P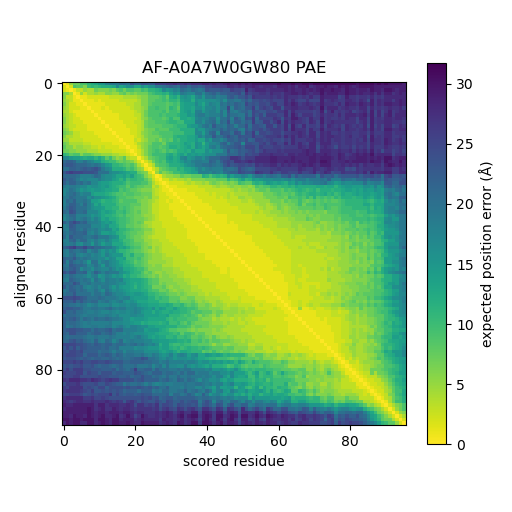rotein AF-A0A7W0GW80-F1 (afdb_monomer)

Sequence (96 aa):
MSPGRWAMLAALALALYFAIQGGEYATSDLLELQREEALERAEVARLERVVDSLELTAQAIERDPRTQERVAREAFGMIRKGEFLFRLVPGDSAGR

Mean predicted aligned error: 13.16 Å

Secondary structure (DSSP, 8-state):
--HHHHHHHHHHHHHHHHHHHSSTTSSHHHHHHHHHHHHHHHHHHHHHHHHHHHHHHHHHHHH-HHHHHHHHHHHHT---TT-----PPPP--S--

pLDDT: mean 85.56, std 12.46, range [45.59, 98.31]

Solvent-accessible surface area (backbone atoms only — not comparable to full-atom values): 5876 Å² total; per-residue (Å²): 133,65,70,66,60,54,51,51,50,51,53,50,53,50,53,51,49,45,54,69,68,62,46,84,69,78,54,70,57,52,54,49,52,51,49,53,50,52,51,52,53,52,49,50,59,50,50,52,54,50,51,55,54,49,51,55,50,51,50,38,49,77,70,35,69,69,50,35,51,51,54,49,26,63,76,70,69,60,74,61,94,92,62,84,88,87,79,91,69,85,76,85,78,90,75,130

Foldseek 3Di:
DDVVVVVVVVVVVVVVVCVVVVVVCDPPVVVVVVVVVVVVVVVVVVVVVVVVVVVVLVCCCVPPVVSVVVVVCVVVVPDDPPDDDDDDDPDPPVPD

Radius of gyration: 33.56 Å; Cα contacts (8 Å, |Δi|>4): 15; chains: 1; bounding box: 66×38×86 Å

Nearest PDB structures (foldseek):
  7rro-assembly1_F0  TM=4.662E-01  e=8.471E+00  Bos taurus

Structure (mmCIF, N/CA/C/O backbone):
data_AF-A0A7W0GW80-F1
#
_entry.id   AF-A0A7W0GW80-F1
#
loop_
_atom_site.group_PDB
_atom_site.id
_atom_site.type_symbol
_atom_site.label_atom_id
_atom_site.label_alt_id
_atom_site.label_comp_id
_atom_site.label_asym_id
_atom_site.label_entity_id
_atom_site.label_seq_id
_atom_site.pdbx_PDB_ins_code
_atom_site.Cartn_x
_atom_site.Cartn_y
_atom_site.Cartn_z
_atom_site.occupancy
_atom_site.B_iso_or_equiv
_atom_site.auth_seq_id
_atom_site.auth_comp_id
_atom_site.auth_asym_id
_atom_site.auth_atom_id
_atom_site.pdbx_PDB_model_num
ATOM 1 N N . MET A 1 1 ? 26.986 -4.352 -61.793 1.00 57.41 1 MET A N 1
ATOM 2 C CA . MET A 1 1 ? 27.339 -4.114 -60.372 1.00 57.41 1 MET A CA 1
ATOM 3 C C . MET A 1 1 ? 28.044 -5.359 -59.864 1.00 57.41 1 MET A C 1
ATOM 5 O O . MET A 1 1 ? 27.503 -6.437 -60.059 1.00 57.41 1 MET A O 1
ATOM 9 N N . SER A 1 2 ? 29.267 -5.249 -59.340 1.00 76.31 2 SER A N 1
ATOM 10 C CA . SER A 1 2 ? 30.067 -6.433 -59.002 1.00 76.31 2 SER A CA 1
ATOM 11 C C . SER A 1 2 ? 29.470 -7.189 -57.802 1.00 76.31 2 SER A C 1
ATOM 13 O O . SER A 1 2 ? 29.019 -6.548 -56.848 1.00 76.31 2 SER A O 1
ATOM 15 N N . PRO A 1 3 ? 29.475 -8.535 -57.818 1.00 80.94 3 PRO A N 1
ATOM 16 C CA . PRO A 1 3 ? 28.893 -9.364 -56.756 1.00 80.94 3 PRO A CA 1
ATOM 17 C C . PRO A 1 3 ? 29.502 -9.081 -55.372 1.00 80.94 3 PRO A C 1
ATOM 19 O O . PRO A 1 3 ? 28.814 -9.187 -54.361 1.00 80.94 3 PRO A O 1
ATOM 22 N N . GLY A 1 4 ? 30.751 -8.603 -55.318 1.00 84.25 4 GLY A N 1
ATOM 23 C CA . GLY A 1 4 ? 31.409 -8.197 -54.073 1.00 84.25 4 GLY A CA 1
ATOM 24 C C . GLY A 1 4 ? 30.755 -7.006 -53.361 1.00 84.25 4 GLY A C 1
ATOM 25 O O . GLY A 1 4 ? 30.773 -6.952 -52.136 1.00 84.25 4 GLY A O 1
ATOM 26 N N . ARG A 1 5 ? 30.115 -6.075 -54.087 1.00 88.62 5 ARG A N 1
ATOM 27 C CA . ARG A 1 5 ? 29.410 -4.938 -53.457 1.00 88.62 5 ARG A CA 1
ATOM 28 C C . ARG A 1 5 ? 28.123 -5.386 -52.769 1.00 88.62 5 ARG A C 1
ATOM 30 O O . ARG A 1 5 ? 27.796 -4.877 -51.705 1.00 88.62 5 ARG A O 1
ATOM 37 N N . TRP A 1 6 ? 27.429 -6.360 -53.352 1.00 90.19 6 TRP A N 1
ATOM 38 C CA . TRP A 1 6 ? 26.242 -6.963 -52.746 1.00 90.19 6 TRP A CA 1
ATOM 39 C C . TRP A 1 6 ? 26.594 -7.807 -51.525 1.00 90.19 6 TRP A C 1
ATOM 41 O O . TRP A 1 6 ? 25.929 -7.682 -50.502 1.00 90.19 6 TRP A O 1
ATOM 51 N N . ALA A 1 7 ? 27.678 -8.583 -51.591 1.00 91.31 7 ALA A N 1
ATOM 52 C CA . ALA A 1 7 ? 28.179 -9.325 -50.437 1.00 91.31 7 ALA A CA 1
ATOM 53 C C . ALA A 1 7 ? 28.575 -8.391 -49.278 1.00 91.31 7 ALA A C 1
ATOM 55 O O . ALA A 1 7 ? 28.231 -8.653 -48.130 1.00 91.31 7 ALA A O 1
ATOM 56 N N . MET A 1 8 ? 29.228 -7.264 -49.579 1.00 93.00 8 MET A N 1
ATOM 57 C CA . MET A 1 8 ? 29.590 -6.258 -48.576 1.00 93.00 8 MET A CA 1
ATOM 58 C C . MET A 1 8 ? 28.360 -5.584 -47.952 1.00 93.00 8 MET A C 1
ATOM 60 O O . MET A 1 8 ? 28.310 -5.416 -46.737 1.00 93.00 8 MET A O 1
ATOM 64 N N . LEU A 1 9 ? 27.356 -5.226 -48.758 1.00 94.38 9 LEU A N 1
ATOM 65 C CA . LEU A 1 9 ? 26.107 -4.650 -48.251 1.00 94.38 9 LEU A CA 1
ATOM 66 C C . LEU A 1 9 ? 25.329 -5.646 -47.388 1.00 94.38 9 LEU A C 1
ATOM 68 O O . LEU A 1 9 ? 24.822 -5.265 -46.338 1.00 94.38 9 LEU A O 1
ATOM 72 N N . ALA A 1 10 ? 25.273 -6.916 -47.794 1.00 92.38 10 ALA A N 1
ATOM 73 C CA . ALA A 1 10 ? 24.635 -7.970 -47.014 1.00 92.38 10 ALA A CA 1
ATOM 74 C C . ALA A 1 10 ? 25.358 -8.198 -45.678 1.00 92.38 10 ALA A C 1
ATOM 76 O O . ALA A 1 10 ? 24.707 -8.272 -44.640 1.00 92.38 10 ALA A O 1
ATOM 77 N N . ALA A 1 11 ? 26.694 -8.232 -45.683 1.00 92.38 11 ALA A N 1
ATOM 78 C CA . ALA A 1 11 ? 27.490 -8.354 -44.464 1.00 92.38 11 ALA A CA 1
ATOM 79 C C . ALA A 1 11 ? 27.299 -7.152 -43.524 1.00 92.38 11 ALA A C 1
ATOM 81 O O . ALA A 1 11 ? 27.164 -7.333 -42.317 1.00 92.38 11 ALA A O 1
ATOM 82 N N . LEU A 1 12 ? 27.230 -5.933 -44.069 1.00 93.06 12 LEU A N 1
ATOM 83 C CA . LEU A 1 12 ? 26.988 -4.719 -43.288 1.00 93.06 12 LEU A CA 1
ATOM 84 C C . LEU A 1 12 ? 25.574 -4.693 -42.691 1.00 93.06 12 LEU A C 1
ATOM 86 O O . LEU A 1 12 ? 25.410 -4.357 -41.523 1.00 93.06 12 LEU A O 1
ATOM 90 N N . ALA A 1 13 ? 24.562 -5.079 -43.471 1.00 90.44 13 ALA A N 1
ATOM 91 C CA . ALA A 1 13 ? 23.185 -5.180 -42.996 1.00 90.44 13 ALA A CA 1
ATOM 92 C C . ALA A 1 13 ? 23.048 -6.235 -41.892 1.00 90.44 13 ALA A C 1
ATOM 94 O O . ALA A 1 13 ? 22.376 -5.992 -40.893 1.00 90.44 13 ALA A O 1
ATOM 95 N N . LEU A 1 14 ? 23.732 -7.373 -42.039 1.00 87.19 14 LEU A N 1
ATOM 96 C CA . LEU A 1 14 ? 23.763 -8.424 -41.029 1.00 87.19 14 LEU A CA 1
ATOM 97 C C . LEU A 1 14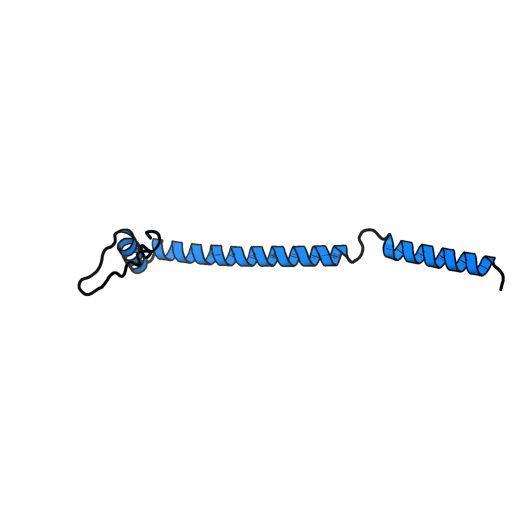 ? 24.459 -7.945 -39.749 1.00 87.19 14 LEU A C 1
ATOM 99 O O . LEU A 1 14 ? 23.925 -8.138 -38.665 1.00 87.19 14 LEU A O 1
ATOM 103 N N . ALA A 1 15 ? 25.600 -7.260 -39.859 1.00 84.75 15 ALA A N 1
ATOM 104 C CA . ALA A 1 15 ? 26.296 -6.684 -38.709 1.00 84.75 15 ALA A CA 1
ATOM 105 C C . ALA A 1 15 ? 25.445 -5.632 -37.980 1.00 84.75 15 ALA A C 1
ATOM 107 O O . ALA A 1 15 ? 25.425 -5.603 -36.753 1.00 84.75 15 ALA A O 1
ATOM 108 N N . LEU A 1 16 ? 24.701 -4.803 -38.717 1.00 84.31 16 LEU A N 1
ATOM 109 C CA . LEU A 1 16 ? 23.793 -3.816 -38.133 1.00 84.31 16 LEU A CA 1
ATOM 110 C C . LEU A 1 16 ? 22.592 -4.487 -37.453 1.00 84.31 16 LEU A C 1
ATOM 112 O O . LEU A 1 16 ? 22.219 -4.106 -36.348 1.00 84.31 16 LEU A O 1
ATOM 116 N N . TYR A 1 17 ? 22.035 -5.527 -38.076 1.00 81.44 17 TYR A N 1
ATOM 117 C CA . TYR A 1 17 ? 20.985 -6.353 -37.487 1.00 81.44 17 TYR A CA 1
ATOM 118 C C . TYR A 1 17 ? 21.461 -7.009 -36.186 1.00 81.44 17 TYR A C 1
ATOM 120 O O . TYR A 1 17 ? 20.792 -6.882 -35.168 1.00 81.44 17 TYR A O 1
ATOM 128 N N . PHE A 1 18 ? 22.653 -7.611 -36.172 1.00 74.94 18 PHE A N 1
ATOM 129 C CA . PHE A 1 18 ? 23.252 -8.177 -34.960 1.00 74.94 18 PHE A CA 1
ATOM 130 C C . PHE A 1 18 ? 23.667 -7.121 -33.928 1.00 74.94 18 PHE A C 1
ATOM 132 O O . PHE A 1 18 ? 23.672 -7.432 -32.750 1.00 74.94 18 PHE A O 1
ATOM 139 N N . ALA A 1 19 ? 23.978 -5.881 -34.303 1.00 74.38 19 ALA A N 1
ATOM 140 C CA . ALA A 1 19 ? 24.243 -4.816 -33.330 1.00 74.38 19 ALA A CA 1
ATOM 141 C C . ALA A 1 19 ? 22.953 -4.316 -32.656 1.00 74.38 19 ALA A C 1
ATOM 143 O O . ALA A 1 19 ? 22.960 -3.976 -31.476 1.00 74.38 19 ALA A O 1
ATOM 144 N N . ILE A 1 20 ? 21.842 -4.298 -33.397 1.00 69.94 20 ILE A N 1
ATOM 145 C CA . ILE A 1 20 ? 20.514 -3.949 -32.875 1.00 69.94 20 ILE A CA 1
ATOM 146 C C . ILE A 1 20 ? 19.941 -5.105 -32.040 1.00 69.94 20 ILE A C 1
ATOM 148 O O . ILE A 1 20 ? 19.328 -4.866 -31.006 1.00 69.94 20 ILE A O 1
ATOM 152 N N . GLN A 1 21 ? 20.146 -6.350 -32.483 1.00 66.44 21 GLN A N 1
ATOM 153 C CA . GLN A 1 21 ? 19.565 -7.553 -31.877 1.00 66.44 21 GLN A CA 1
ATOM 154 C C . GLN A 1 21 ? 20.461 -8.183 -30.795 1.00 66.44 21 GLN A C 1
ATOM 156 O O . GLN A 1 21 ? 19.952 -8.742 -29.835 1.00 66.44 21 GLN A O 1
ATOM 161 N N . GLY A 1 22 ? 21.783 -8.105 -30.959 1.00 56.34 22 GLY A N 1
ATOM 162 C CA . GLY A 1 22 ? 22.819 -8.657 -30.076 1.00 56.34 22 GLY A CA 1
ATOM 163 C C . GLY A 1 22 ? 23.456 -7.628 -29.136 1.00 56.34 22 GLY A C 1
ATOM 164 O O . GLY A 1 22 ? 24.414 -7.944 -28.438 1.00 56.34 22 GLY A O 1
ATOM 165 N N . GLY A 1 23 ? 22.926 -6.403 -29.079 1.00 55.56 23 GLY A N 1
ATOM 166 C CA . GLY A 1 23 ? 23.100 -5.521 -27.925 1.00 55.56 23 GLY A CA 1
ATOM 167 C C . GLY A 1 23 ? 22.246 -6.039 -26.768 1.00 55.56 23 GLY A C 1
ATOM 168 O O . GLY A 1 23 ? 21.212 -5.451 -26.470 1.00 55.56 23 GLY A O 1
ATOM 169 N N . GLU A 1 24 ? 22.668 -7.160 -26.180 1.00 54.72 24 GLU A N 1
ATOM 170 C CA . GLU A 1 24 ? 21.946 -8.094 -25.294 1.00 54.72 24 GLU A CA 1
ATOM 171 C C . GLU A 1 24 ? 21.134 -7.522 -24.105 1.00 54.72 24 GLU A C 1
ATOM 173 O O . GLU A 1 24 ? 20.519 -8.317 -23.415 1.00 54.72 24 GLU A O 1
ATOM 178 N N . TYR A 1 25 ? 21.067 -6.204 -23.856 1.00 56.06 25 TYR A N 1
ATOM 179 C CA . TYR A 1 25 ? 20.343 -5.612 -22.706 1.00 56.06 25 TYR A CA 1
ATOM 180 C C . TYR A 1 25 ? 19.795 -4.176 -22.917 1.00 56.06 25 TYR A C 1
ATOM 182 O O . TYR A 1 25 ? 19.512 -3.467 -21.952 1.00 56.06 25 TYR A O 1
ATOM 190 N N . ALA A 1 26 ? 19.704 -3.648 -24.144 1.00 61.44 26 ALA A N 1
ATOM 191 C CA . ALA A 1 26 ? 19.742 -2.182 -24.292 1.00 61.44 26 ALA A CA 1
ATOM 192 C C . ALA A 1 26 ? 18.402 -1.414 -24.196 1.00 61.44 26 ALA A C 1
ATOM 194 O O . ALA A 1 26 ? 18.437 -0.222 -23.893 1.00 61.44 26 ALA A O 1
ATOM 195 N N . THR A 1 27 ? 17.229 -2.014 -24.466 1.00 62.38 27 THR A N 1
ATOM 196 C CA . THR A 1 27 ? 15.958 -1.236 -24.489 1.00 62.38 27 THR A CA 1
ATOM 197 C C . THR A 1 27 ? 14.684 -1.987 -24.101 1.00 62.38 27 THR A C 1
ATOM 199 O O . THR A 1 27 ? 13.900 -1.438 -23.329 1.00 62.38 27 THR A O 1
ATOM 202 N N . SER A 1 28 ? 14.444 -3.203 -24.605 1.00 68.69 28 SER A N 1
ATOM 203 C CA . SER A 1 28 ? 13.253 -3.991 -24.236 1.00 68.69 28 SER A CA 1
ATOM 204 C C . SER A 1 28 ? 13.249 -4.331 -22.752 1.00 68.69 28 SER A C 1
ATOM 206 O O . SER A 1 28 ? 12.257 -4.093 -22.071 1.00 68.69 28 SER A O 1
ATOM 208 N N . ASP A 1 29 ? 14.394 -4.778 -22.253 1.00 76.38 29 ASP A N 1
ATOM 209 C CA . ASP A 1 29 ? 14.565 -5.214 -20.871 1.00 76.38 29 ASP A CA 1
ATOM 210 C C . ASP A 1 29 ? 14.465 -4.030 -19.916 1.00 76.38 29 ASP A C 1
ATOM 212 O O . ASP A 1 29 ? 13.910 -4.149 -18.835 1.00 76.38 29 ASP A O 1
ATOM 216 N N . LEU A 1 30 ? 14.917 -2.843 -20.332 1.00 80.62 30 LEU A N 1
ATOM 217 C CA . LEU A 1 30 ? 14.721 -1.626 -19.549 1.00 80.62 30 LEU A CA 1
ATOM 218 C C . LEU A 1 30 ? 13.233 -1.275 -19.422 1.00 80.62 30 LEU A C 1
ATOM 220 O O . LEU A 1 30 ? 12.798 -0.858 -18.354 1.00 80.62 30 LEU A O 1
ATOM 224 N N . LEU A 1 31 ? 12.449 -1.440 -20.493 1.00 83.69 31 LEU A N 1
ATOM 225 C CA . LEU A 1 31 ? 11.003 -1.216 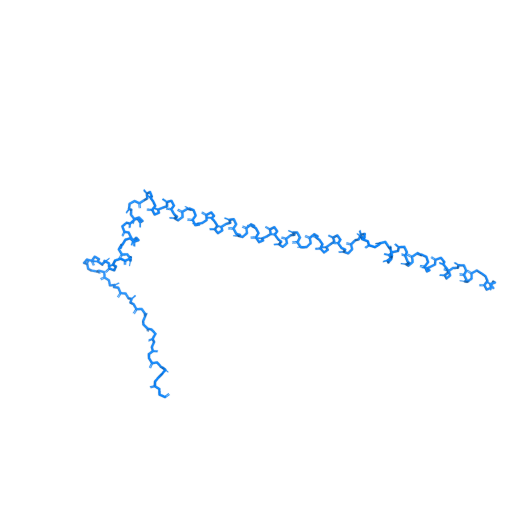-20.443 1.00 83.69 31 LEU A CA 1
ATOM 226 C C . LEU A 1 31 ? 10.292 -2.274 -19.596 1.00 83.69 31 LEU A C 1
ATOM 228 O O . LEU A 1 31 ? 9.327 -1.945 -18.909 1.00 83.69 31 LEU A O 1
ATOM 232 N N . GLU A 1 32 ? 10.744 -3.524 -19.648 1.00 86.56 32 GLU A N 1
ATOM 233 C CA . GLU A 1 32 ? 10.232 -4.607 -18.808 1.00 86.56 32 GLU A CA 1
ATOM 234 C C . GLU A 1 32 ? 10.549 -4.351 -17.333 1.00 86.56 32 GLU A C 1
ATOM 236 O O . GLU A 1 32 ? 9.625 -4.260 -16.529 1.00 86.56 32 GLU A O 1
ATOM 241 N N . LEU A 1 33 ? 11.807 -4.056 -17.005 1.00 87.62 33 LEU A N 1
ATOM 242 C CA . LEU A 1 33 ? 12.243 -3.684 -15.658 1.00 87.62 33 LEU A CA 1
ATOM 243 C C . LEU A 1 33 ? 11.505 -2.450 -15.129 1.00 87.62 33 LEU A C 1
ATOM 245 O O . LEU A 1 33 ? 11.090 -2.433 -13.976 1.00 87.62 33 LEU A O 1
ATOM 249 N N . GLN A 1 34 ? 11.281 -1.426 -15.960 1.00 90.44 34 GLN A N 1
ATOM 250 C CA . GLN A 1 34 ? 10.492 -0.252 -15.564 1.00 90.44 34 GLN A CA 1
ATOM 251 C C . GLN A 1 34 ? 9.029 -0.602 -15.279 1.00 90.44 34 GLN A C 1
ATOM 253 O O . GLN A 1 34 ? 8.416 -0.015 -14.386 1.00 90.44 34 GLN A O 1
ATOM 258 N N . ARG A 1 35 ? 8.442 -1.534 -16.040 1.00 92.81 35 ARG A N 1
ATOM 259 C CA . ARG A 1 35 ? 7.071 -2.002 -15.800 1.00 92.81 35 ARG A CA 1
ATOM 260 C C . ARG A 1 35 ? 6.988 -2.813 -14.516 1.00 92.81 35 ARG A C 1
ATOM 262 O O . ARG A 1 35 ? 6.081 -2.564 -13.728 1.00 92.81 35 ARG A O 1
ATOM 269 N N . GLU A 1 36 ? 7.916 -3.736 -14.303 1.00 94.38 36 GLU A N 1
ATOM 270 C CA . GLU A 1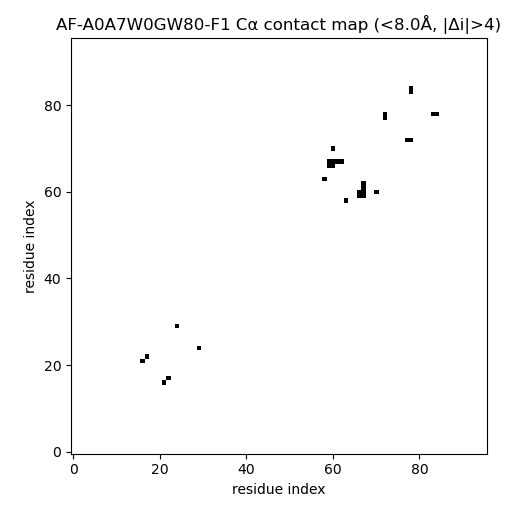 36 ? 8.000 -4.529 -13.075 1.00 94.38 36 GLU A CA 1
ATOM 271 C C . GLU A 1 36 ? 8.202 -3.631 -11.855 1.00 94.38 36 GLU A C 1
ATOM 273 O O . GLU A 1 36 ? 7.450 -3.726 -10.887 1.00 94.38 36 GLU A O 1
ATOM 278 N N . GLU A 1 37 ? 9.128 -2.674 -11.938 1.00 96.56 37 GLU A N 1
ATOM 279 C CA . GLU A 1 37 ? 9.352 -1.684 -10.888 1.00 96.56 37 GLU A CA 1
ATOM 280 C C . GLU A 1 37 ? 8.086 -0.862 -10.603 1.00 96.56 37 GLU A C 1
ATOM 282 O O . GLU A 1 37 ? 7.739 -0.634 -9.443 1.00 96.56 37 GLU A O 1
ATOM 287 N N . ALA A 1 38 ? 7.371 -0.418 -11.640 1.00 96.94 38 ALA A N 1
ATOM 288 C CA . ALA A 1 38 ? 6.137 0.342 -11.469 1.00 96.94 38 ALA A CA 1
ATOM 289 C C . ALA A 1 38 ? 5.023 -0.488 -10.808 1.00 96.94 38 ALA A C 1
ATOM 291 O O . ALA A 1 38 ? 4.290 0.042 -9.970 1.00 96.94 38 ALA A O 1
ATOM 292 N N . LEU A 1 39 ? 4.900 -1.770 -11.164 1.00 97.25 39 LEU A N 1
ATOM 293 C CA . LEU A 1 39 ? 3.933 -2.690 -10.562 1.00 97.25 39 LEU A CA 1
ATOM 294 C C . LEU A 1 39 ? 4.256 -2.955 -9.091 1.00 97.25 39 LEU A C 1
ATOM 296 O O . LEU A 1 39 ? 3.373 -2.819 -8.245 1.00 97.25 39 LEU A O 1
ATOM 300 N N . GLU A 1 40 ? 5.516 -3.251 -8.779 1.00 96.81 40 GLU A N 1
ATOM 301 C CA . GLU A 1 40 ? 5.953 -3.507 -7.406 1.00 96.81 40 GLU A CA 1
ATOM 302 C C . GLU A 1 40 ? 5.760 -2.263 -6.528 1.00 96.81 40 GLU A C 1
ATOM 304 O O . GLU A 1 40 ? 5.183 -2.335 -5.445 1.00 96.81 40 GLU A O 1
ATOM 309 N N . ARG A 1 41 ? 6.133 -1.077 -7.029 1.00 97.38 41 ARG A N 1
ATOM 310 C CA . ARG A 1 41 ? 5.888 0.194 -6.325 1.00 97.38 41 ARG A CA 1
ATOM 311 C C . ARG A 1 41 ? 4.400 0.446 -6.082 1.00 97.38 41 ARG A C 1
ATOM 313 O O . ARG A 1 41 ? 4.035 0.957 -5.023 1.00 97.38 41 ARG A O 1
ATOM 320 N N . ALA A 1 42 ? 3.539 0.116 -7.044 1.00 97.88 42 ALA A N 1
ATOM 321 C CA . ALA A 1 42 ? 2.096 0.259 -6.878 1.00 97.88 42 ALA A C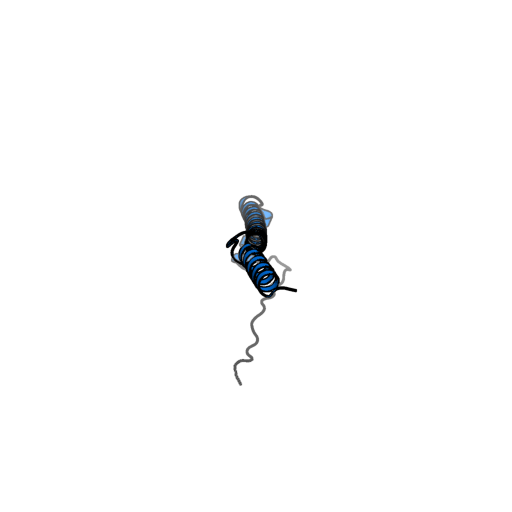A 1
ATOM 322 C C . ALA A 1 42 ? 1.549 -0.693 -5.804 1.00 97.88 42 ALA A C 1
ATOM 324 O O . ALA A 1 42 ? 0.657 -0.306 -5.042 1.00 97.88 42 ALA A O 1
ATOM 325 N N . GLU A 1 43 ? 2.096 -1.905 -5.716 1.00 97.62 43 GLU A N 1
ATOM 326 C CA . GLU A 1 43 ? 1.722 -2.881 -4.697 1.00 97.62 43 GLU A CA 1
ATOM 327 C C . GLU A 1 43 ? 2.199 -2.463 -3.303 1.00 97.62 43 GLU A C 1
ATOM 329 O O . GLU A 1 43 ? 1.405 -2.473 -2.359 1.00 97.62 43 GLU A O 1
ATOM 334 N N . VAL A 1 44 ? 3.435 -1.974 -3.177 1.00 98.19 44 VAL A N 1
ATOM 335 C CA . VAL A 1 44 ? 3.944 -1.382 -1.929 1.00 98.19 44 VAL A CA 1
ATOM 336 C C . VAL A 1 44 ? 3.040 -0.236 -1.471 1.00 98.19 44 VAL A C 1
ATOM 338 O O . VAL A 1 44 ? 2.524 -0.274 -0.357 1.00 98.19 44 VAL A O 1
ATOM 341 N N . ALA A 1 45 ? 2.724 0.717 -2.353 1.00 98.12 45 ALA A N 1
ATOM 342 C CA . ALA A 1 45 ? 1.840 1.839 -2.023 1.00 98.12 45 ALA A CA 1
ATOM 343 C C . ALA A 1 45 ? 0.398 1.403 -1.686 1.00 98.12 45 ALA A C 1
ATOM 345 O O . ALA A 1 45 ? -0.356 2.120 -1.017 1.00 98.12 45 ALA A O 1
ATOM 346 N N . ARG A 1 46 ? -0.053 0.244 -2.180 1.00 98.06 46 ARG A N 1
ATOM 347 C CA . ARG A 1 46 ? -1.334 -0.355 -1.777 1.00 98.06 46 ARG A CA 1
ATOM 348 C C . ARG A 1 46 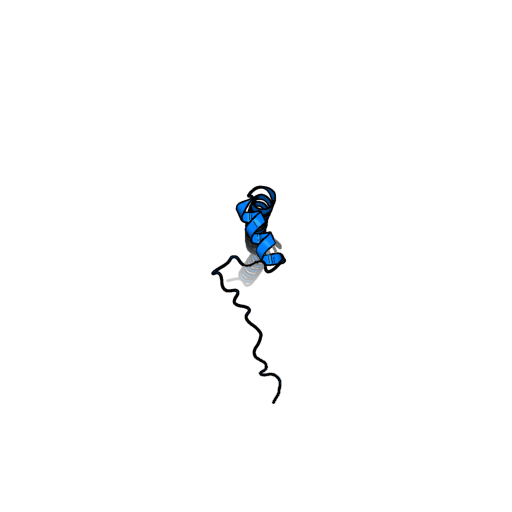? -1.244 -0.916 -0.364 1.00 98.06 46 ARG A C 1
ATOM 350 O O . ARG A 1 46 ? -2.153 -0.667 0.426 1.00 98.06 46 ARG A O 1
ATOM 357 N N . LEU A 1 47 ? -0.182 -1.655 -0.058 1.00 97.75 47 LEU A N 1
ATOM 358 C CA . LEU A 1 47 ? 0.029 -2.262 1.253 1.00 97.75 47 LEU A CA 1
ATOM 359 C C . LEU A 1 47 ? 0.250 -1.208 2.338 1.00 97.75 47 LEU A C 1
ATOM 361 O O . LEU A 1 47 ? -0.375 -1.314 3.388 1.00 97.75 47 LEU A O 1
ATOM 365 N N . GLU A 1 48 ? 1.029 -0.160 2.068 1.00 98.25 48 GLU A N 1
ATOM 366 C CA . GLU A 1 48 ? 1.222 0.971 2.987 1.00 98.25 48 GLU A CA 1
ATOM 367 C C . GLU A 1 48 ? -0.118 1.597 3.387 1.00 98.25 48 GLU A C 1
ATOM 369 O O . GLU A 1 48 ? -0.420 1.706 4.569 1.00 98.25 48 GLU A O 1
ATOM 374 N N . ARG A 1 49 ? -1.005 1.870 2.420 1.00 98.12 49 ARG A N 1
ATOM 375 C CA . ARG A 1 49 ? -2.353 2.388 2.719 1.00 98.12 49 ARG A CA 1
ATOM 376 C C . ARG A 1 49 ? -3.186 1.442 3.582 1.00 98.12 49 ARG A C 1
ATOM 378 O O . ARG A 1 49 ? -3.996 1.900 4.387 1.00 98.12 49 ARG A O 1
ATOM 385 N N . VAL A 1 50 ? -3.036 0.130 3.394 1.00 98.19 50 VAL A N 1
ATOM 386 C CA . VAL A 1 50 ? -3.717 -0.859 4.240 1.00 98.19 50 VAL A CA 1
ATOM 387 C C . VAL A 1 50 ? -3.148 -0.804 5.653 1.00 98.19 50 VAL A C 1
ATOM 389 O O . VAL A 1 50 ? -3.931 -0.716 6.596 1.00 98.19 50 VAL A O 1
ATOM 392 N N . VAL A 1 51 ? -1.824 -0.794 5.804 1.00 98.31 51 VAL A N 1
ATOM 393 C CA . VAL A 1 51 ? -1.156 -0.683 7.107 1.00 98.31 51 VAL A CA 1
ATOM 394 C C . VAL A 1 51 ? -1.587 0.594 7.826 1.00 98.31 51 VAL A C 1
ATOM 396 O O . VAL A 1 51 ? -2.108 0.493 8.933 1.00 98.31 51 VAL A O 1
ATOM 399 N N . ASP A 1 52 ? -1.516 1.753 7.171 1.00 98.12 52 ASP A N 1
ATOM 400 C CA . ASP A 1 52 ? -1.950 3.036 7.737 1.00 98.12 52 ASP A CA 1
ATOM 401 C C . ASP A 1 52 ? -3.406 2.976 8.221 1.00 98.12 52 ASP A C 1
ATOM 403 O O . ASP A 1 52 ? -3.746 3.431 9.316 1.00 98.12 52 ASP A O 1
ATOM 407 N N . SER A 1 53 ? -4.294 2.367 7.426 1.00 96.94 53 SER A N 1
ATOM 408 C CA . SER A 1 53 ? -5.707 2.226 7.799 1.00 96.94 53 SER A CA 1
ATOM 409 C C . SER A 1 53 ? -5.915 1.323 9.022 1.00 96.94 53 SER A C 1
ATOM 411 O O . SER A 1 53 ? -6.779 1.593 9.866 1.00 96.94 53 SER A O 1
ATOM 413 N N . LEU A 1 54 ? -5.110 0.265 9.142 1.00 97.50 54 LEU A N 1
ATOM 414 C CA . LEU A 1 54 ? -5.148 -0.652 10.275 1.00 97.50 54 LEU A CA 1
ATOM 415 C C . LEU A 1 54 ? -4.580 0.009 11.529 1.00 97.50 54 LEU A C 1
ATOM 417 O O . LEU A 1 54 ? -5.185 -0.117 12.592 1.00 97.50 54 LEU A O 1
ATOM 421 N N . GLU A 1 55 ? -3.487 0.760 11.412 1.00 97.62 55 GLU A N 1
ATOM 422 C CA . GLU A 1 55 ? -2.908 1.509 12.527 1.00 97.62 55 GLU A CA 1
ATOM 423 C C . GLU A 1 55 ? -3.880 2.558 13.066 1.00 97.62 55 GLU A C 1
ATOM 425 O O . GLU A 1 55 ? -4.082 2.643 14.279 1.00 97.62 55 GLU A O 1
ATOM 430 N N . LEU A 1 56 ? -4.548 3.312 12.187 1.00 95.75 56 LEU A N 1
ATOM 431 C CA . LEU A 1 56 ? -5.591 4.257 12.595 1.00 95.75 56 LEU A CA 1
ATOM 432 C C . LEU A 1 56 ? -6.730 3.555 13.344 1.00 95.75 56 LEU A C 1
ATOM 434 O O . LEU A 1 56 ? -7.210 4.052 14.366 1.00 95.75 56 LEU A O 1
ATOM 438 N N . THR A 1 57 ? -7.142 2.381 12.864 1.00 94.31 57 THR A N 1
ATOM 439 C CA . THR A 1 57 ? -8.189 1.581 13.511 1.00 94.31 57 THR A CA 1
ATOM 440 C C . THR A 1 57 ? -7.739 1.077 14.882 1.00 94.31 57 THR A C 1
ATOM 442 O O . THR A 1 57 ? -8.483 1.207 15.855 1.00 94.31 57 THR A O 1
ATOM 445 N N . ALA A 1 58 ? -6.519 0.548 14.987 1.00 95.31 58 ALA A N 1
ATOM 446 C CA . ALA A 1 58 ? -5.942 0.091 16.247 1.00 95.31 58 ALA A CA 1
ATOM 447 C C . ALA A 1 58 ? -5.863 1.238 17.265 1.00 95.31 58 ALA A C 1
ATOM 449 O O . ALA A 1 58 ? -6.340 1.099 18.390 1.00 95.31 58 ALA A O 1
ATOM 450 N N . GLN A 1 59 ? -5.381 2.410 16.845 1.00 95.94 59 GLN A N 1
ATOM 451 C CA . GLN A 1 59 ? -5.329 3.598 17.698 1.00 95.94 59 GLN A CA 1
ATOM 452 C C . GLN A 1 59 ? -6.718 4.046 18.169 1.00 95.94 59 GLN A C 1
ATOM 454 O O . GLN A 1 59 ? -6.868 4.437 19.327 1.00 95.94 59 GLN A O 1
ATOM 459 N N . ALA A 1 60 ? -7.739 3.976 17.308 1.00 93.31 60 ALA A N 1
ATOM 460 C CA . ALA A 1 60 ? -9.112 4.287 17.700 1.00 93.31 60 ALA A CA 1
ATOM 461 C C . ALA A 1 60 ? -9.626 3.305 18.765 1.00 93.31 60 ALA A C 1
ATOM 463 O O . ALA A 1 60 ? -10.213 3.724 19.759 1.00 93.31 60 ALA A O 1
ATOM 464 N N . ILE A 1 61 ? -9.354 2.008 18.610 1.00 93.62 61 ILE A N 1
ATOM 465 C CA . ILE A 1 61 ? -9.718 0.994 19.608 1.00 93.62 61 ILE A CA 1
ATOM 466 C C . ILE A 1 61 ? -8.955 1.214 20.921 1.00 93.62 61 ILE A C 1
ATOM 468 O O . ILE A 1 61 ? -9.525 1.063 21.993 1.00 93.62 61 ILE A O 1
ATOM 472 N N . GLU A 1 62 ? -7.687 1.608 20.884 1.00 93.94 62 GLU A N 1
ATOM 473 C CA . GLU A 1 62 ? -6.897 1.807 22.104 1.00 93.94 62 GLU A CA 1
ATOM 474 C C . GLU A 1 62 ? -7.230 3.096 22.856 1.00 93.94 62 GLU A C 1
ATOM 476 O O . GLU A 1 62 ? -7.119 3.132 24.083 1.00 93.94 62 GLU A O 1
ATOM 481 N N . ARG A 1 63 ? -7.612 4.163 22.146 1.00 94.69 63 ARG A N 1
ATOM 482 C CA . ARG A 1 63 ? -7.680 5.511 22.733 1.00 94.69 63 ARG A CA 1
ATOM 483 C C . ARG A 1 63 ? -9.069 6.129 22.771 1.00 94.69 63 ARG A C 1
ATOM 485 O O . ARG A 1 63 ? -9.267 7.030 23.581 1.00 94.69 63 ARG A O 1
ATOM 492 N N . ASP A 1 64 ? -10.014 5.692 21.938 1.00 95.56 64 ASP A N 1
ATOM 493 C CA . ASP A 1 64 ? -11.373 6.243 21.925 1.00 95.56 64 ASP A CA 1
ATOM 494 C C . ASP A 1 64 ? -12.345 5.359 22.733 1.00 95.56 64 ASP A C 1
ATOM 496 O O . ASP A 1 64 ? -12.709 4.266 22.284 1.00 95.56 64 ASP A O 1
ATOM 500 N N . PRO A 1 65 ? -12.852 5.839 23.887 1.00 93.94 65 PRO A N 1
ATOM 501 C CA . PRO A 1 65 ? -13.791 5.090 24.720 1.00 93.94 65 PRO A CA 1
ATOM 502 C C . PRO A 1 65 ? -15.080 4.684 23.997 1.00 93.94 65 PRO A C 1
ATOM 504 O O . PRO A 1 65 ? -15.655 3.640 24.303 1.00 93.94 65 PRO A O 1
ATOM 507 N N . ARG A 1 66 ? -15.556 5.483 23.029 1.00 93.19 66 ARG A N 1
ATOM 508 C CA . ARG A 1 66 ? -16.766 5.135 22.262 1.00 93.19 66 ARG A CA 1
ATOM 509 C C . ARG A 1 66 ? -16.500 3.962 21.329 1.00 93.19 66 ARG A C 1
ATOM 511 O O . ARG A 1 66 ? -17.329 3.057 21.224 1.00 93.19 66 ARG A O 1
ATOM 518 N N . THR A 1 67 ? -15.341 3.968 20.674 1.00 92.94 67 THR A N 1
ATOM 519 C CA . THR A 1 67 ? -14.891 2.859 19.830 1.00 92.94 67 THR A CA 1
ATOM 520 C C . THR A 1 67 ? -14.670 1.594 20.660 1.00 92.94 67 THR A C 1
ATOM 522 O O . THR A 1 67 ? -15.127 0.526 20.252 1.00 92.94 67 THR A O 1
ATOM 525 N N . GLN A 1 68 ? -14.080 1.709 21.852 1.00 93.62 68 GLN A N 1
ATOM 526 C CA . GLN A 1 68 ? -13.932 0.595 22.798 1.00 93.62 68 GLN A CA 1
ATOM 527 C C . GLN A 1 68 ? -15.270 -0.010 23.208 1.00 93.62 68 GLN A C 1
ATOM 529 O O . GLN A 1 68 ? -15.445 -1.224 23.108 1.00 93.62 68 GLN A O 1
ATOM 534 N N . GLU A 1 69 ? -16.225 0.824 23.641 1.00 91.69 69 GLU A N 1
ATOM 535 C CA . GLU A 1 69 ? -17.557 0.355 24.030 1.00 91.69 69 GLU A CA 1
ATOM 536 C C . GLU A 1 69 ? -18.217 -0.384 22.863 1.00 91.69 69 GLU A C 1
ATOM 538 O O . GLU A 1 69 ? -18.717 -1.492 23.041 1.00 91.69 69 GLU A O 1
ATOM 543 N N . ARG A 1 70 ? -18.182 0.190 21.655 1.00 90.06 70 ARG A N 1
ATOM 544 C CA . ARG A 1 70 ? -18.771 -0.430 20.463 1.00 90.06 70 ARG A CA 1
ATOM 545 C C . ARG A 1 70 ? -18.156 -1.801 20.166 1.00 90.06 70 ARG A C 1
ATOM 547 O O . ARG A 1 70 ? -18.901 -2.769 20.034 1.00 90.06 70 ARG A O 1
ATOM 554 N N . VAL A 1 71 ? -16.826 -1.896 20.104 1.00 90.69 71 VAL A N 1
ATOM 555 C CA . VAL A 1 71 ? -16.122 -3.159 19.810 1.00 90.69 71 VAL A CA 1
ATOM 556 C C . VAL A 1 71 ? -16.373 -4.201 20.901 1.00 90.69 71 VAL A C 1
ATOM 558 O O . VAL A 1 71 ? -16.647 -5.359 20.589 1.00 90.69 71 VAL A O 1
ATOM 561 N N . ALA A 1 72 ? -16.363 -3.804 22.176 1.00 90.25 72 ALA A N 1
ATOM 562 C CA . ALA A 1 72 ? -16.705 -4.703 23.275 1.00 90.25 72 ALA A CA 1
ATOM 563 C C . ALA A 1 72 ? -18.148 -5.214 23.143 1.00 90.25 72 ALA A C 1
ATOM 565 O O . ALA A 1 72 ? -18.406 -6.413 23.245 1.00 90.25 72 ALA A O 1
ATOM 566 N N . ARG A 1 73 ? -19.102 -4.324 22.858 1.00 89.81 73 ARG A N 1
ATOM 567 C CA . ARG A 1 73 ? -20.508 -4.702 22.685 1.00 89.81 73 ARG A CA 1
ATOM 568 C C . ARG A 1 73 ? -20.716 -5.668 21.520 1.00 89.81 73 ARG A C 1
ATOM 570 O O . ARG A 1 73 ? -21.496 -6.605 21.668 1.00 89.81 73 ARG A O 1
ATOM 577 N N . GLU A 1 74 ? -20.014 -5.472 20.408 1.00 87.31 74 GLU A N 1
ATOM 578 C CA . GLU A 1 74 ? -20.021 -6.394 19.265 1.00 87.31 74 GLU A CA 1
ATOM 579 C C . GLU A 1 74 ? -19.448 -7.768 19.651 1.00 87.31 74 GLU A C 1
ATOM 581 O O . GLU A 1 74 ? -20.092 -8.788 19.401 1.00 87.31 74 GLU A O 1
ATOM 586 N N . ALA A 1 75 ? -18.297 -7.805 20.333 1.00 87.56 75 ALA A N 1
ATOM 587 C CA . ALA A 1 75 ? -17.638 -9.045 20.750 1.00 87.56 75 ALA A CA 1
ATOM 588 C C . ALA A 1 75 ? -18.455 -9.857 21.773 1.00 87.56 75 ALA A C 1
ATOM 590 O O . ALA A 1 75 ? -18.499 -11.085 21.703 1.00 87.56 75 ALA A O 1
ATOM 591 N N . PHE A 1 76 ? -19.125 -9.180 22.711 1.00 87.94 76 PHE A N 1
ATOM 592 C CA . PHE A 1 76 ? -19.927 -9.814 23.763 1.00 87.94 76 PHE A CA 1
ATOM 593 C C . PHE A 1 76 ? -21.424 -9.926 23.423 1.00 87.94 76 PHE A C 1
ATOM 595 O O 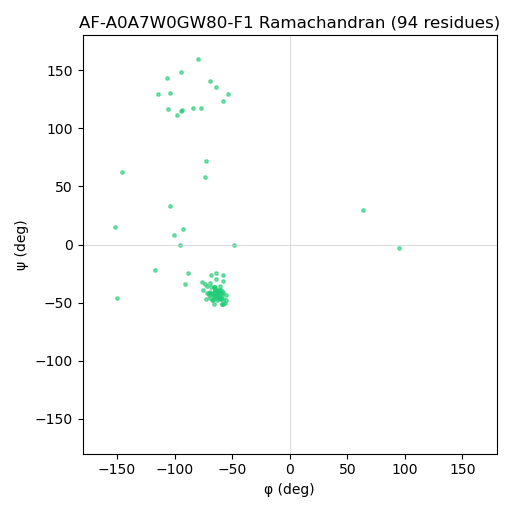. PHE A 1 76 ? -22.198 -10.433 24.234 1.00 87.94 76 PHE A O 1
ATOM 602 N N . GLY A 1 77 ? -21.860 -9.453 22.250 1.00 86.25 77 GLY A N 1
ATOM 603 C CA . GLY A 1 77 ? -23.270 -9.478 21.843 1.00 86.25 77 GLY A CA 1
ATOM 604 C C . GLY A 1 77 ? -24.193 -8.623 22.723 1.00 86.25 77 GLY A C 1
ATOM 605 O O . GLY A 1 77 ? -25.367 -8.953 22.895 1.00 86.25 77 GLY A O 1
ATOM 606 N N . MET A 1 78 ? -23.677 -7.538 23.306 1.00 87.94 78 MET A N 1
ATOM 607 C CA . MET A 1 78 ? -24.426 -6.669 24.217 1.00 87.94 78 MET A CA 1
ATOM 608 C C . MET A 1 78 ? -25.260 -5.632 23.445 1.00 87.94 78 MET A C 1
ATOM 610 O O . MET A 1 78 ? -24.719 -4.735 22.792 1.00 87.94 78 MET A O 1
ATOM 614 N N . ILE A 1 79 ? -26.588 -5.689 23.576 1.00 86.00 79 ILE A N 1
ATOM 615 C CA . ILE A 1 79 ? -27.539 -4.742 22.961 1.00 86.00 79 ILE A CA 1
ATOM 616 C C . ILE A 1 79 ? -28.145 -3.785 23.998 1.00 86.00 79 ILE A C 1
ATOM 618 O O . ILE A 1 79 ? -28.405 -4.187 25.135 1.00 86.00 79 ILE A O 1
ATOM 622 N N . ARG A 1 80 ? -28.379 -2.514 23.637 1.00 82.50 80 ARG A N 1
ATOM 623 C CA . ARG A 1 80 ? -29.115 -1.580 24.511 1.00 82.50 80 ARG A CA 1
ATOM 624 C C . ARG A 1 80 ? -30.617 -1.833 24.403 1.00 82.50 80 ARG A C 1
ATOM 626 O O . ARG A 1 80 ? -31.112 -2.396 23.428 1.00 82.50 80 ARG A O 1
ATOM 633 N N . LYS A 1 81 ? -31.371 -1.378 25.409 1.00 83.75 81 LYS A N 1
ATOM 634 C CA . LYS A 1 81 ? -32.839 -1.413 25.355 1.00 83.75 81 LYS A CA 1
ATOM 635 C C . LYS A 1 81 ? -33.328 -0.626 24.135 1.00 83.75 81 LYS A C 1
ATOM 637 O O . LYS A 1 81 ? -33.019 0.554 24.014 1.00 83.75 81 LYS A O 1
ATOM 642 N N . GLY A 1 82 ? -34.101 -1.286 23.272 1.00 85.12 82 GLY A N 1
ATOM 643 C CA . GLY A 1 82 ? -34.650 -0.704 22.042 1.00 85.12 82 GLY A CA 1
ATOM 644 C C . GLY A 1 82 ? -33.829 -0.961 20.773 1.00 85.12 82 GLY A C 1
ATOM 645 O O . GLY A 1 82 ? -34.271 -0.568 19.699 1.00 85.12 82 GLY A O 1
ATOM 646 N N . GLU A 1 83 ? -32.676 -1.629 20.862 1.00 84.88 83 GLU A N 1
ATOM 647 C CA . GLU A 1 83 ? -31.890 -2.036 19.691 1.00 84.88 83 GLU A CA 1
ATOM 648 C C . GLU A 1 83 ? -32.217 -3.480 19.266 1.00 84.88 83 GLU A C 1
ATOM 650 O O . GLU A 1 83 ? -32.514 -4.334 20.102 1.00 84.88 83 GLU A O 1
ATOM 655 N N . PHE A 1 84 ? -32.126 -3.763 17.961 1.00 82.81 84 PHE A N 1
ATOM 656 C CA . PHE A 1 84 ? -32.331 -5.097 17.386 1.00 82.81 84 PHE A CA 1
ATOM 657 C C . PHE A 1 84 ? -31.025 -5.621 16.779 1.00 82.81 84 PHE A C 1
ATOM 659 O O . PHE A 1 84 ? -30.395 -4.937 15.975 1.00 82.81 84 PHE A O 1
ATOM 666 N N . LEU A 1 85 ? -30.634 -6.849 17.138 1.00 81.19 85 LEU A N 1
ATOM 667 C CA . LEU A 1 85 ? -29.510 -7.552 16.518 1.00 81.19 85 LEU A CA 1
ATOM 668 C C . LEU A 1 85 ? -30.025 -8.437 15.379 1.00 81.19 85 LEU A C 1
ATOM 670 O O . LEU A 1 85 ? -30.739 -9.410 15.620 1.00 81.19 85 LEU A O 1
ATOM 674 N N . PHE A 1 86 ? -29.617 -8.139 14.149 1.00 82.25 86 PHE A N 1
ATOM 675 C CA . PHE A 1 86 ? -29.877 -8.999 12.997 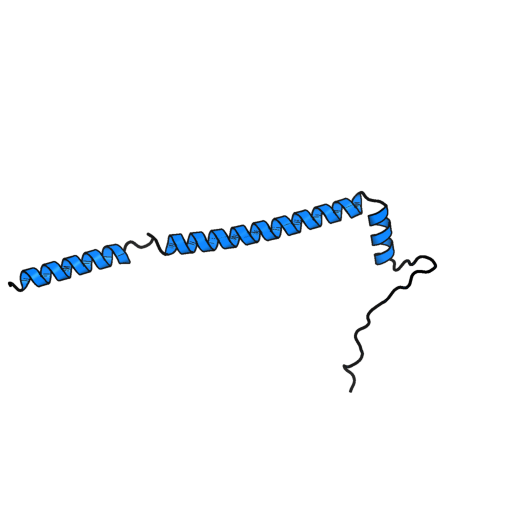1.00 82.25 86 PHE A CA 1
ATOM 676 C C . PHE A 1 86 ? -28.679 -9.924 12.774 1.00 82.25 86 PHE A C 1
ATOM 678 O O . PHE A 1 86 ? -27.587 -9.466 12.447 1.00 82.25 86 PHE A O 1
ATOM 685 N N . ARG A 1 87 ? -28.878 -11.234 12.946 1.00 81.56 87 ARG A N 1
ATOM 686 C CA . ARG A 1 87 ? -27.889 -12.255 12.581 1.00 81.56 87 ARG A CA 1
ATOM 687 C C . ARG A 1 87 ? -28.357 -12.958 11.316 1.00 81.56 87 ARG A C 1
ATOM 689 O O . ARG A 1 87 ? -29.395 -13.613 11.323 1.00 81.56 87 ARG A O 1
ATOM 696 N N . LEU A 1 88 ? -27.584 -12.829 10.245 1.00 86.19 88 LEU A N 1
ATOM 697 C CA . LEU A 1 88 ? -27.811 -13.583 9.018 1.00 86.19 88 LEU A CA 1
ATOM 698 C C . LEU A 1 88 ? -27.302 -15.009 9.238 1.00 86.19 88 LEU A C 1
ATOM 700 O O . LEU A 1 88 ? -26.120 -15.212 9.509 1.00 86.19 88 LEU A O 1
ATOM 704 N N . VAL A 1 89 ? -28.204 -15.983 9.166 1.00 85.88 89 VAL A N 1
ATOM 705 C CA . VAL A 1 89 ? -27.867 -17.409 9.221 1.00 85.88 89 VAL A CA 1
ATOM 706 C C . VAL A 1 89 ? -27.968 -17.942 7.792 1.00 85.88 89 VAL A C 1
ATOM 708 O O . VAL A 1 89 ? -28.973 -17.648 7.137 1.00 85.88 89 VAL A O 1
ATOM 711 N N . PRO A 1 90 ? -26.962 -18.668 7.270 1.00 82.69 90 PRO A N 1
ATOM 712 C CA . PRO A 1 90 ? -27.072 -19.303 5.962 1.00 82.69 90 PRO A CA 1
ATOM 713 C C . PRO A 1 90 ? -28.336 -20.165 5.912 1.00 82.69 90 PRO A C 1
ATOM 715 O O . PRO A 1 90 ? -28.592 -20.940 6.832 1.00 82.69 90 PRO A O 1
ATOM 718 N N . GLY A 1 91 ? -29.149 -19.988 4.869 1.00 79.06 91 GLY A N 1
ATOM 719 C CA . GLY A 1 91 ? -30.366 -20.770 4.686 1.00 79.06 91 GLY A CA 1
ATOM 720 C C . GLY A 1 91 ? -30.023 -22.242 4.488 1.00 79.06 91 GLY A C 1
ATOM 721 O O . GLY A 1 91 ? -29.108 -22.571 3.736 1.00 79.06 91 GLY A O 1
ATOM 722 N N . ASP A 1 92 ? -30.766 -23.116 5.161 1.00 71.06 92 ASP A N 1
ATOM 723 C CA . ASP A 1 92 ? -30.595 -24.570 5.152 1.00 71.06 92 ASP A CA 1
ATOM 724 C C . ASP A 1 92 ? -31.080 -25.184 3.819 1.00 71.06 92 ASP A C 1
ATOM 726 O O . ASP A 1 92 ? -32.015 -25.978 3.752 1.00 71.06 92 ASP A O 1
ATOM 730 N N . SER A 1 93 ? -30.495 -24.742 2.703 1.00 61.72 93 SER A N 1
ATOM 731 C CA . SER A 1 93 ? -30.790 -25.233 1.351 1.00 61.72 93 SER A CA 1
ATOM 732 C C . SER A 1 93 ? -29.862 -26.374 0.909 1.00 61.72 93 SER A C 1
ATOM 734 O O . SER A 1 93 ? -29.864 -26.733 -0.262 1.00 61.72 93 SER A O 1
ATOM 736 N N . ALA A 1 94 ? -29.099 -26.971 1.833 1.00 61.94 94 ALA A N 1
ATOM 737 C CA . ALA A 1 94 ? -28.250 -28.147 1.598 1.00 61.94 94 ALA A CA 1
ATOM 738 C C . ALA A 1 94 ? -28.864 -29.444 2.171 1.00 61.94 94 ALA A C 1
ATOM 740 O O . ALA A 1 94 ? -28.153 -30.333 2.632 1.00 61.94 94 ALA A O 1
ATOM 741 N N . GLY A 1 95 ? -30.194 -29.542 2.158 1.00 62.78 95 GLY A N 1
ATOM 742 C CA . GLY A 1 95 ? -30.939 -30.685 2.681 1.00 62.78 95 GLY A CA 1
ATOM 743 C C . GLY A 1 95 ? -32.200 -30.963 1.873 1.00 62.78 95 GLY A C 1
ATOM 744 O O . GLY A 1 95 ? -33.304 -30.824 2.398 1.00 62.78 95 GLY A O 1
ATOM 745 N N . ARG A 1 96 ? -32.048 -31.301 0.5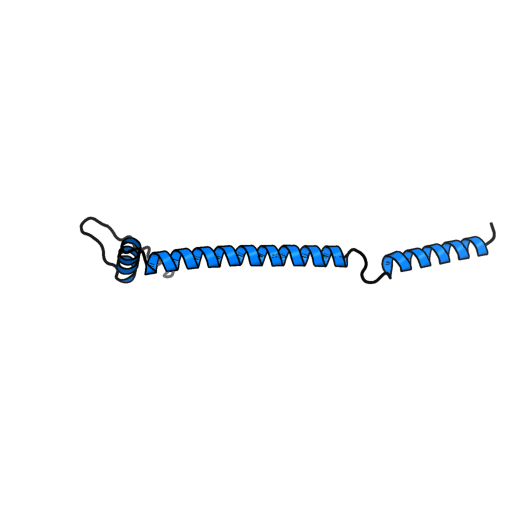88 1.00 45.59 96 ARG A N 1
ATOM 746 C CA . ARG A 1 96 ? -33.019 -32.076 -0.200 1.00 45.59 96 ARG A CA 1
ATOM 747 C C . ARG A 1 96 ? -32.379 -32.632 -1.463 1.00 45.59 96 ARG A C 1
ATOM 749 O O . ARG A 1 96 ? -31.636 -31.868 -2.114 1.00 45.59 96 ARG A O 1
#